Protein AF-A0A969LL21-F1 (afdb_monomer)

Radius of gyration: 19.29 Å; Cα contacts (8 Å, |Δi|>4): 316; chains: 1; bounding box: 60×36×49 Å

Sequence (151 aa):
FIKYAPFLQSTGKHSFPVTIALVSGITMDGLPWADPDRKNFFTSRLAYYFQGIVGRKISEAFTLQLAPTVVHKNLVQKAVDSNDVYSIGIGGRLRISKRIAFTWDYYYVLNPFTDNAYQNPLAVGFDIETGGHVSNCIFKCHGNERKGIYY

Secondary structure (DSSP, 8-state):
-EEEEEE--B-STT-BSSEEEEEEEEEE--SPPS-SSS---GGGGEEEEEEEEEEEE-SSSEEEEEEEEEEEES--SSTTS-SEEEEEEEEEEEEEETTEEEEEEEEEESS--TT--S--EEEEEEEEEETTEEEEEEEEEE---------

pLDDT: mean 85.12, std 14.21, range [31.91, 97.19]

Foldseek 3Di:
DDKDWPDDADDDPDGDFKTKMKDKDKDFDPDPDPDPVDDDDRLQRIKMKIWIKIKGDPDPFKIKIKIWMKMAGSDDPDPPADRIKTKIKIKMWGHPDPFKIKIKIWIDIPGAGPVNPDATKIKIWMWGDDDHDTDIDIDIDGDDPPPDDDD

Nearest PDB structures (foldseek):
  7fdy-assembly1_B  TM=5.695E-01  e=4.069E-01  Escherichia coli
  7fdy-assembly1_A  TM=5.630E-01  e=6.408E-01  Escherichia coli
  3fyx-assembly1_A  TM=5.862E-01  e=1.235E+00  Escherichia coli K-12
  4lsh-assembly1_A  TM=5.955E-01  e=2.380E+00  Escherichia coli K-12
  1a0t-assembly1_P  TM=4.139E-01  e=7.089E-01  Salmonella enterica subsp. enterica serovar Typhimurium

Structure (mmCIF, N/CA/C/O backbone):
data_AF-A0A969LL21-F1
#
_entry.id   AF-A0A969LL21-F1
#
loop_
_atom_site.group_PDB
_atom_site.id
_atom_site.type_symbol
_atom_site.label_atom_id
_atom_site.label_alt_id
_atom_site.label_comp_id
_atom_site.label_asym_id
_atom_site.label_entity_id
_atom_site.label_seq_id
_atom_site.pdbx_PDB_ins_code
_atom_site.Cartn_x
_atom_site.Cartn_y
_atom_site.Cartn_z
_atom_site.occupancy
_atom_site.B_iso_or_equiv
_atom_site.auth_seq_id
_atom_site.auth_comp_id
_atom_site.auth_asym_id
_atom_site.auth_atom_id
_atom_site.pdbx_PDB_model_num
ATOM 1 N N . PHE A 1 1 ? -7.959 3.085 -12.569 1.00 89.38 1 PHE A N 1
ATOM 2 C CA . PHE A 1 1 ? -7.669 1.845 -11.823 1.00 89.38 1 PHE A CA 1
ATOM 3 C C . PHE A 1 1 ? -8.967 1.086 -11.612 1.00 89.38 1 PHE A C 1
ATOM 5 O O . PHE A 1 1 ? -10.026 1.702 -11.675 1.00 89.38 1 PHE A O 1
ATOM 12 N N . ILE A 1 2 ? -8.891 -0.219 -11.383 1.00 94.06 2 ILE A N 1
ATOM 13 C CA . ILE A 1 2 ? -10.026 -1.084 -11.061 1.00 94.06 2 ILE A CA 1
ATOM 14 C C . ILE A 1 2 ? -9.831 -1.579 -9.629 1.00 94.06 2 ILE A C 1
ATOM 16 O O . ILE A 1 2 ? -8.716 -1.918 -9.236 1.00 94.06 2 ILE A O 1
ATOM 20 N N . LYS A 1 3 ? -10.910 -1.599 -8.844 1.00 95.06 3 LYS A N 1
ATOM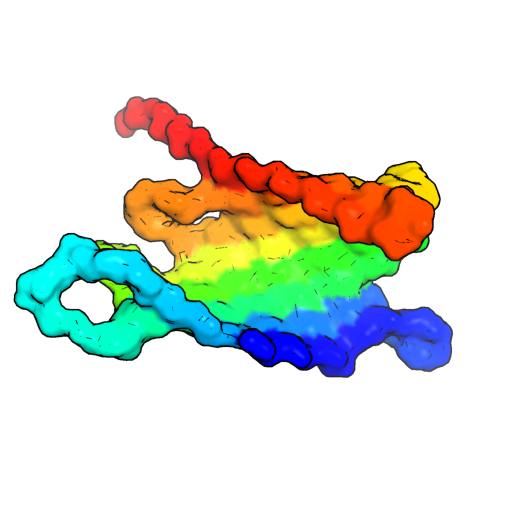 21 C CA . LYS A 1 3 ? -10.938 -2.166 -7.495 1.00 95.06 3 LYS A CA 1
ATOM 22 C C . LYS A 1 3 ? -12.111 -3.127 -7.388 1.00 95.06 3 LYS A C 1
ATOM 24 O O . LYS A 1 3 ? -13.238 -2.756 -7.699 1.00 95.06 3 LYS A O 1
ATOM 29 N N . TYR A 1 4 ? -11.844 -4.330 -6.907 1.00 95.56 4 TYR A N 1
ATOM 30 C CA . TYR A 1 4 ? -12.843 -5.368 -6.705 1.00 95.56 4 TYR A CA 1
ATOM 31 C C . TYR A 1 4 ? -12.685 -5.970 -5.308 1.00 95.56 4 TYR A C 1
ATOM 33 O O . TYR A 1 4 ? -11.584 -6.347 -4.928 1.00 95.56 4 TYR A O 1
ATOM 41 N N . ALA A 1 5 ? -13.760 -6.031 -4.523 1.00 94.44 5 ALA A N 1
ATOM 42 C CA . ALA A 1 5 ? -13.740 -6.522 -3.143 1.00 94.44 5 ALA A CA 1
ATOM 43 C C . ALA A 1 5 ? -14.698 -7.714 -2.987 1.00 94.44 5 ALA A C 1
ATOM 45 O O . ALA A 1 5 ? -15.843 -7.513 -2.583 1.00 94.44 5 ALA A O 1
ATOM 46 N N . PRO A 1 6 ? -14.269 -8.940 -3.348 1.00 92.06 6 PRO A N 1
ATOM 47 C CA . PRO A 1 6 ? -15.138 -10.117 -3.321 1.00 92.06 6 PRO A CA 1
ATOM 48 C C . PRO A 1 6 ? -15.550 -10.526 -1.906 1.00 92.06 6 PRO A C 1
ATOM 50 O O . PRO A 1 6 ? -16.631 -11.078 -1.721 1.00 92.06 6 PRO A O 1
ATOM 53 N N . PHE A 1 7 ? -14.704 -10.252 -0.910 1.00 93.94 7 PHE A N 1
ATOM 54 C CA . PHE A 1 7 ? -14.970 -10.618 0.473 1.00 93.94 7 PHE A CA 1
ATOM 55 C C . PHE A 1 7 ? -14.924 -9.387 1.364 1.00 93.94 7 PHE A C 1
ATOM 57 O O . PHE A 1 7 ? -13.937 -8.652 1.378 1.00 93.94 7 PHE A O 1
ATOM 64 N N . LEU A 1 8 ? -15.989 -9.181 2.131 1.00 92.88 8 LEU A N 1
ATOM 65 C CA . LEU A 1 8 ? -16.114 -8.079 3.075 1.00 92.88 8 LEU A CA 1
ATOM 66 C C . LEU A 1 8 ? -16.174 -8.637 4.490 1.00 92.88 8 LEU A C 1
ATOM 68 O O . LEU A 1 8 ? -16.863 -9.626 4.738 1.00 92.88 8 LEU A O 1
ATOM 72 N N . GLN A 1 9 ? -15.482 -7.980 5.418 1.00 91.44 9 GLN A N 1
ATOM 73 C CA . GLN A 1 9 ? -15.592 -8.307 6.831 1.00 91.44 9 GLN A CA 1
ATOM 74 C C . GLN A 1 9 ? -17.038 -8.107 7.305 1.00 91.44 9 GLN A C 1
ATOM 76 O O . GLN A 1 9 ? -17.625 -7.041 7.108 1.00 91.44 9 GLN A O 1
ATOM 81 N N . SER A 1 10 ? -17.582 -9.107 7.992 1.00 90.69 10 SER A N 1
ATOM 82 C CA . SER A 1 10 ? -18.945 -9.098 8.527 1.00 90.69 10 SER A CA 1
ATOM 83 C C . SER A 1 10 ? -19.007 -9.773 9.897 1.00 90.69 10 SER A C 1
ATOM 85 O O . SER A 1 10 ? -18.199 -10.642 10.231 1.00 90.69 10 SER A O 1
ATOM 87 N N . THR A 1 11 ? -19.987 -9.382 10.708 1.00 85.75 11 THR A N 1
ATOM 88 C CA . THR A 1 11 ? -20.315 -10.018 11.991 1.00 85.75 11 THR A CA 1
ATOM 89 C C . THR A 1 11 ? -21.723 -10.621 11.924 1.00 85.75 11 THR A C 1
ATOM 91 O O . THR A 1 11 ? -22.567 -10.151 11.165 1.00 85.75 11 THR A O 1
ATOM 94 N N . GLY A 1 12 ? -21.987 -11.687 12.689 1.00 85.19 12 GLY A N 1
ATOM 95 C CA . GLY A 1 12 ? -23.287 -12.376 12.716 1.00 85.19 12 GLY A CA 1
ATOM 96 C C . GLY A 1 12 ? -23.283 -13.757 12.047 1.00 85.19 12 GLY A C 1
ATOM 97 O O . GLY A 1 12 ? -22.250 -14.416 11.977 1.00 85.19 12 GLY A O 1
ATOM 98 N N . LYS A 1 13 ? -24.457 -14.209 11.578 1.00 75.31 13 LYS A N 1
ATOM 99 C CA . LYS A 1 13 ? -24.718 -15.591 11.111 1.00 75.31 13 LYS A CA 1
ATOM 100 C C . LYS A 1 13 ? -23.917 -16.007 9.860 1.00 75.31 13 LYS A C 1
ATOM 102 O O . LYS A 1 13 ? -23.731 -17.194 9.628 1.00 75.31 13 LYS A O 1
ATOM 107 N N . HIS A 1 14 ? -23.403 -15.036 9.104 1.00 81.31 14 HIS A N 1
ATOM 108 C CA . HIS A 1 14 ? -22.483 -15.223 7.975 1.00 81.31 14 HIS A CA 1
ATOM 109 C C . HIS A 1 14 ? -21.273 -14.298 8.143 1.00 81.31 14 HIS A C 1
ATOM 111 O O . HIS A 1 14 ? -21.062 -13.380 7.348 1.00 81.31 14 HIS A O 1
ATOM 117 N N . SER A 1 15 ? -20.544 -14.475 9.247 1.00 87.69 15 SER A N 1
ATOM 118 C CA . SER A 1 15 ? -19.368 -13.670 9.560 1.00 87.69 15 SER A CA 1
ATOM 119 C C . SER A 1 15 ? -18.173 -14.067 8.699 1.00 87.69 15 SER A C 1
ATOM 121 O O . SER A 1 15 ? -17.886 -15.245 8.488 1.00 87.69 15 SER A O 1
ATOM 123 N N . PHE A 1 16 ? -17.454 -13.061 8.221 1.00 90.06 16 PHE A N 1
ATOM 124 C CA . PHE A 1 16 ? -16.177 -13.230 7.552 1.00 90.06 16 PHE A CA 1
ATOM 125 C C . PHE A 1 16 ? -15.145 -12.333 8.253 1.00 90.06 16 PHE A C 1
ATOM 127 O O . PHE A 1 16 ? -15.424 -11.156 8.503 1.00 90.06 16 PHE A O 1
ATOM 134 N N . PRO A 1 17 ? -13.979 -12.867 8.658 1.00 90.81 17 PRO A N 1
ATOM 135 C CA . PRO A 1 17 ? -13.115 -12.206 9.638 1.00 90.81 17 PRO A CA 1
ATOM 136 C C . PRO A 1 17 ? -12.290 -11.042 9.074 1.00 90.81 17 PRO A C 1
ATOM 138 O O . PRO A 1 17 ? -11.762 -10.250 9.856 1.00 90.81 17 PRO A O 1
ATOM 141 N N . VAL A 1 18 ? -12.150 -10.947 7.751 1.00 94.75 18 VAL A N 1
ATOM 142 C CA . VAL A 1 18 ? -11.288 -9.977 7.059 1.00 94.75 18 VAL A CA 1
ATOM 143 C C . VAL A 1 18 ? -11.971 -9.460 5.797 1.00 94.75 18 VAL A C 1
ATOM 145 O O . VAL A 1 18 ? -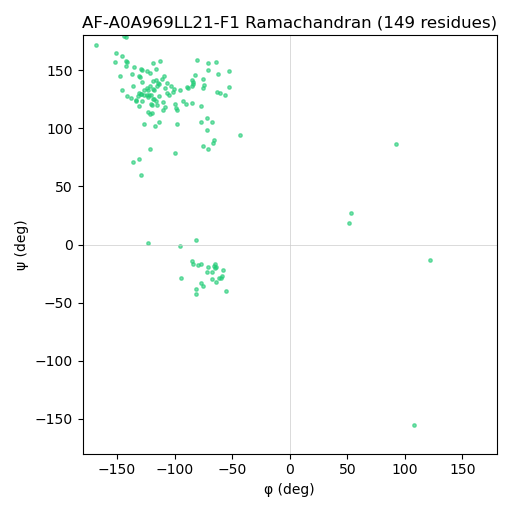12.826 -10.121 5.240 1.00 94.75 18 VAL A O 1
ATOM 148 N N . THR A 1 19 ? -11.591 -8.296 5.304 1.00 95.94 19 THR A N 1
ATOM 149 C CA . THR A 1 19 ? -11.953 -7.827 3.965 1.00 95.94 19 THR A CA 1
ATOM 150 C C . THR A 1 19 ? -10.818 -8.167 3.014 1.00 95.94 19 THR A C 1
ATOM 152 O O . THR A 1 19 ? -9.664 -7.877 3.322 1.00 95.94 19 THR A O 1
ATOM 155 N N . ILE A 1 20 ? -11.137 -8.732 1.853 1.00 95.94 20 ILE A N 1
ATOM 156 C CA . ILE A 1 20 ? -10.178 -8.981 0.777 1.00 95.94 20 ILE A CA 1
ATOM 157 C C . ILE A 1 20 ? -10.599 -8.147 -0.427 1.00 95.94 20 ILE A C 1
ATOM 159 O O . ILE A 1 20 ? -11.721 -8.273 -0.922 1.00 95.94 20 ILE A O 1
ATOM 163 N N . ALA A 1 21 ? -9.688 -7.307 -0.902 1.00 96.88 21 ALA A N 1
ATOM 164 C CA . ALA A 1 21 ? -9.855 -6.526 -2.113 1.00 96.88 21 ALA A CA 1
ATOM 165 C C . ALA A 1 21 ? -8.657 -6.698 -3.045 1.00 96.88 21 ALA A C 1
ATOM 167 O O . ALA A 1 21 ? -7.534 -6.925 -2.612 1.00 96.88 21 ALA A O 1
ATOM 168 N N . LEU A 1 22 ? -8.909 -6.571 -4.336 1.00 96.88 22 LEU A N 1
ATOM 169 C CA . LEU A 1 22 ? -7.923 -6.571 -5.398 1.00 96.88 22 LEU A CA 1
ATOM 170 C C . LEU A 1 22 ? -7.989 -5.216 -6.087 1.00 96.88 22 LEU A C 1
ATOM 172 O O . LEU A 1 22 ? -9.073 -4.722 -6.409 1.00 96.88 22 LEU A O 1
ATOM 176 N N . VAL A 1 23 ? -6.832 -4.614 -6.302 1.00 97.06 23 VAL A N 1
ATOM 177 C CA . VAL A 1 23 ? -6.679 -3.366 -7.038 1.00 97.06 23 VAL A CA 1
ATOM 178 C C . VAL A 1 23 ? -5.721 -3.622 -8.184 1.00 97.06 23 VAL A C 1
ATOM 180 O O . VAL A 1 23 ? -4.654 -4.195 -7.987 1.00 97.06 23 VAL A O 1
ATOM 183 N N . SER A 1 24 ? -6.088 -3.180 -9.378 1.00 96.62 24 SER A N 1
ATOM 184 C CA . SER A 1 24 ? -5.196 -3.188 -10.528 1.00 96.62 24 SER A CA 1
ATOM 185 C C . SER A 1 24 ? -5.270 -1.872 -11.283 1.00 96.62 24 SER A C 1
ATOM 187 O O . SER A 1 24 ? -6.278 -1.155 -11.256 1.00 96.62 24 SER A O 1
ATOM 189 N N . GLY A 1 25 ? -4.192 -1.508 -11.958 1.00 95.94 25 GLY A N 1
ATOM 190 C CA . GLY A 1 25 ? -4.176 -0.279 -12.728 1.00 95.94 25 GLY A CA 1
ATOM 191 C C . GLY A 1 25 ? -2.987 -0.162 -13.653 1.00 95.94 25 GLY A C 1
ATOM 192 O O . GLY A 1 25 ? -2.057 -0.962 -13.619 1.00 95.94 25 GLY A O 1
ATOM 193 N N . ILE A 1 26 ? -3.067 0.869 -14.484 1.00 95.38 26 ILE A N 1
ATOM 194 C CA . ILE A 1 26 ? -2.042 1.262 -15.439 1.00 95.38 26 ILE A CA 1
ATOM 195 C C . ILE A 1 26 ? -1.613 2.671 -15.050 1.00 95.38 26 ILE A C 1
ATOM 197 O O . ILE A 1 26 ? -2.463 3.525 -14.779 1.00 95.38 26 ILE A O 1
ATOM 201 N N . THR A 1 27 ? -0.312 2.906 -15.007 1.00 92.19 27 THR A N 1
ATOM 202 C CA . THR A 1 27 ? 0.294 4.224 -14.848 1.00 92.19 27 THR A CA 1
ATOM 203 C C . THR A 1 27 ? 1.146 4.534 -16.069 1.00 92.19 27 THR A C 1
ATOM 205 O O . THR A 1 27 ? 1.570 3.639 -16.801 1.00 92.19 27 THR A O 1
ATOM 208 N N . MET A 1 28 ? 1.358 5.821 -16.318 1.00 91.19 28 MET A N 1
ATOM 209 C CA . MET A 1 28 ? 2.159 6.300 -17.435 1.00 91.19 28 MET A CA 1
ATOM 210 C C . MET A 1 28 ? 3.187 7.294 -16.915 1.00 91.19 28 MET A C 1
ATOM 212 O O . MET A 1 28 ? 2.830 8.240 -16.213 1.00 91.19 28 MET A O 1
ATOM 216 N N . ASP A 1 29 ? 4.448 7.084 -17.278 1.00 87.19 29 ASP A N 1
ATOM 217 C CA . ASP A 1 29 ? 5.508 8.048 -17.023 1.00 87.19 29 ASP A CA 1
ATOM 218 C C . ASP A 1 29 ? 5.420 9.206 -18.029 1.00 87.19 29 ASP A C 1
ATOM 220 O O . ASP A 1 29 ? 5.507 9.002 -19.244 1.00 87.19 29 ASP A O 1
ATOM 224 N N . GLY A 1 30 ? 5.221 10.422 -17.519 1.00 85.88 30 GLY A N 1
ATOM 225 C CA . GLY A 1 30 ? 5.152 11.660 -18.297 1.00 85.88 30 GLY A CA 1
ATOM 226 C C . GLY A 1 30 ? 6.473 12.428 -18.374 1.00 85.88 30 GLY A C 1
ATOM 227 O O . GLY A 1 30 ? 6.517 13.474 -19.018 1.00 85.88 30 GLY A O 1
ATOM 228 N N . LEU A 1 31 ? 7.541 11.948 -17.730 1.00 85.94 31 LEU A N 1
ATOM 229 C CA . LEU A 1 31 ? 8.833 12.633 -17.710 1.00 85.94 31 LEU A CA 1
ATOM 230 C C . LEU A 1 31 ? 9.537 12.572 -19.079 1.00 85.94 31 LEU A C 1
ATOM 232 O O . LEU A 1 31 ? 9.275 11.667 -19.884 1.00 85.94 31 LEU A O 1
ATOM 236 N N . PRO A 1 32 ? 10.447 13.513 -19.383 1.00 84.38 32 PRO A N 1
ATOM 237 C CA . PRO A 1 32 ? 11.311 13.407 -20.554 1.00 84.38 32 PRO A CA 1
ATOM 238 C C . PRO A 1 32 ? 12.055 12.067 -20.587 1.00 84.38 32 PRO A C 1
ATOM 240 O O . PRO A 1 32 ? 12.352 11.475 -19.550 1.00 84.38 32 PRO A O 1
ATOM 243 N N . TRP A 1 33 ? 12.345 11.569 -21.789 1.00 82.00 33 TRP A N 1
ATOM 244 C CA . TRP A 1 33 ? 13.106 10.332 -21.936 1.00 82.00 33 TRP A CA 1
ATOM 245 C C . TRP A 1 33 ? 14.515 10.503 -21.369 1.00 82.00 33 TRP A C 1
ATOM 247 O O . TRP A 1 33 ? 15.196 11.464 -21.708 1.00 82.00 33 TRP A O 1
ATOM 257 N N . ALA A 1 34 ? 14.947 9.554 -20.535 1.00 78.94 34 ALA A N 1
ATOM 258 C CA . ALA A 1 34 ? 16.295 9.561 -19.967 1.00 78.94 34 ALA A CA 1
ATOM 259 C C . ALA A 1 34 ? 17.386 9.400 -21.042 1.00 78.94 34 ALA A C 1
ATOM 261 O O . ALA A 1 34 ? 18.464 9.962 -20.907 1.00 78.94 34 ALA A O 1
ATOM 262 N N . ASP A 1 35 ? 17.078 8.662 -22.111 1.00 81.19 35 ASP A N 1
ATOM 263 C CA . ASP A 1 35 ? 17.923 8.488 -23.290 1.00 81.19 35 ASP A CA 1
ATOM 264 C C . ASP A 1 35 ? 17.092 8.844 -24.542 1.00 81.19 35 ASP A C 1
ATOM 266 O O . ASP A 1 35 ? 16.186 8.082 -24.920 1.00 81.19 35 ASP A O 1
ATOM 270 N N . PRO A 1 36 ? 17.313 10.032 -25.135 1.00 77.75 36 PRO A N 1
ATOM 271 C CA . PRO A 1 36 ? 16.612 10.481 -26.337 1.00 77.75 36 PRO A CA 1
ATOM 272 C C . PRO A 1 36 ? 17.026 9.741 -27.614 1.00 77.75 36 PRO A C 1
ATOM 274 O O . PRO A 1 36 ? 16.225 9.694 -28.549 1.00 77.75 36 PRO A O 1
ATOM 277 N N . ASP A 1 37 ? 18.230 9.164 -27.655 1.00 82.50 37 ASP A N 1
ATOM 278 C CA . ASP A 1 37 ? 18.841 8.623 -28.877 1.00 82.50 37 ASP A CA 1
ATOM 279 C C . ASP A 1 37 ? 18.371 7.196 -29.189 1.00 82.50 37 ASP A C 1
ATOM 281 O O . ASP A 1 37 ? 18.476 6.711 -30.320 1.00 82.50 37 ASP A O 1
ATOM 285 N N . ARG A 1 38 ? 17.784 6.508 -28.205 1.00 79.75 38 ARG A N 1
ATOM 286 C CA . ARG A 1 38 ? 17.174 5.191 -28.414 1.00 79.75 38 ARG A CA 1
ATOM 287 C C . ARG A 1 38 ? 15.769 5.284 -29.024 1.00 79.75 38 ARG A C 1
ATOM 289 O O . ARG A 1 38 ? 15.013 6.239 -28.833 1.00 79.75 38 ARG A O 1
ATOM 296 N N . LYS A 1 39 ? 15.327 4.185 -29.643 1.00 82.00 39 LYS A N 1
ATOM 297 C CA . LYS A 1 39 ? 13.938 4.037 -30.102 1.00 82.00 39 LYS A CA 1
ATOM 298 C C . LYS A 1 39 ? 12.975 3.948 -28.914 1.00 82.00 39 LYS A C 1
ATOM 300 O O . LYS A 1 39 ? 12.872 2.925 -28.241 1.00 82.00 39 LYS A O 1
ATOM 305 N N . ASN A 1 40 ? 12.246 5.031 -28.681 1.00 83.38 40 ASN A N 1
ATOM 306 C CA . ASN A 1 40 ? 11.342 5.191 -27.553 1.00 83.38 40 ASN A CA 1
ATOM 307 C C . ASN A 1 40 ? 9.887 4.880 -27.941 1.00 83.38 40 ASN A C 1
ATOM 309 O O . ASN A 1 40 ? 9.215 5.685 -28.584 1.00 83.38 40 ASN A O 1
ATOM 313 N N . PHE A 1 41 ? 9.384 3.710 -27.542 1.00 86.19 41 PHE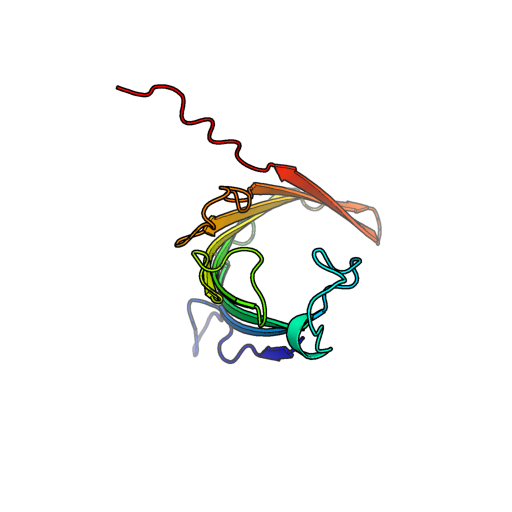 A N 1
ATOM 314 C CA . PHE A 1 41 ? 7.989 3.332 -27.775 1.00 86.19 41 PHE A CA 1
ATOM 315 C C . PHE A 1 41 ? 7.066 3.926 -26.710 1.00 86.19 41 PHE A C 1
ATOM 317 O O . PHE A 1 41 ? 7.419 3.981 -25.535 1.00 86.19 41 PHE A O 1
ATOM 324 N N . PHE A 1 42 ? 5.839 4.294 -27.089 1.00 85.12 42 PHE A N 1
ATOM 325 C CA . PHE A 1 42 ? 4.819 4.740 -26.132 1.00 85.12 42 PHE A CA 1
ATOM 326 C C . PHE A 1 42 ? 4.579 3.705 -25.021 1.00 85.12 42 PHE A C 1
ATOM 328 O O . PHE A 1 42 ? 4.493 4.051 -23.845 1.00 85.12 42 PHE A O 1
ATOM 335 N N . THR A 1 43 ? 4.559 2.420 -25.383 1.00 88.44 43 THR A N 1
ATOM 336 C CA . THR A 1 43 ? 4.390 1.310 -24.439 1.00 88.44 43 THR A CA 1
ATOM 337 C C . THR A 1 43 ? 5.487 1.265 -23.383 1.00 88.44 43 THR A C 1
ATOM 339 O O . THR A 1 43 ? 5.204 0.865 -22.260 1.00 88.44 43 THR A O 1
ATOM 342 N N . SER A 1 44 ? 6.704 1.735 -23.674 1.00 87.56 44 SER A N 1
ATOM 343 C CA . SER A 1 44 ? 7.796 1.803 -22.696 1.00 87.56 44 SER A CA 1
ATOM 344 C C . SER A 1 44 ? 7.518 2.771 -21.540 1.00 87.56 44 SER A C 1
ATOM 346 O O . SER A 1 44 ? 8.185 2.672 -20.517 1.00 87.56 44 SER A O 1
ATOM 348 N N . ARG A 1 45 ? 6.544 3.687 -21.670 1.00 88.44 45 ARG A N 1
ATOM 349 C CA . ARG A 1 45 ? 6.116 4.592 -20.583 1.00 88.44 45 ARG A CA 1
ATOM 350 C C . ARG A 1 45 ? 5.086 3.969 -19.653 1.00 88.44 45 ARG A C 1
ATOM 352 O O . ARG A 1 45 ? 4.803 4.543 -18.605 1.00 88.44 45 ARG A O 1
ATOM 359 N N . LEU A 1 46 ? 4.480 2.855 -20.054 1.00 92.62 46 LEU A N 1
ATOM 360 C CA . LEU A 1 46 ? 3.416 2.228 -19.289 1.00 92.62 46 LEU A CA 1
ATOM 361 C C . LEU A 1 46 ? 4.001 1.330 -18.200 1.00 92.62 46 LEU A C 1
ATOM 363 O O . LEU A 1 46 ? 4.945 0.567 -18.426 1.00 92.62 46 LEU A O 1
ATOM 367 N N . ALA A 1 47 ? 3.393 1.403 -17.026 1.00 93.25 47 ALA A N 1
ATOM 368 C CA . ALA A 1 47 ? 3.588 0.453 -15.950 1.00 93.25 47 ALA A CA 1
ATOM 369 C C . ALA A 1 47 ? 2.228 -0.053 -15.468 1.00 93.25 47 ALA A C 1
ATOM 371 O O . ALA A 1 47 ? 1.215 0.641 -15.548 1.00 93.25 47 ALA A O 1
ATOM 372 N N . TYR A 1 48 ? 2.207 -1.279 -14.974 1.00 95.06 48 TYR A N 1
ATOM 373 C CA . TYR A 1 48 ? 1.024 -1.951 -14.464 1.00 95.06 48 TYR A CA 1
ATOM 374 C C . TYR A 1 48 ? 1.254 -2.259 -13.001 1.00 95.06 48 TYR A C 1
ATOM 376 O O . TYR A 1 48 ? 2.353 -2.646 -12.616 1.00 95.06 48 TYR A O 1
ATOM 384 N N . TYR A 1 49 ? 0.230 -2.112 -12.178 1.00 95.19 49 TYR A N 1
ATOM 385 C CA . TYR A 1 49 ? 0.319 -2.515 -10.785 1.00 95.19 49 TYR A CA 1
ATOM 386 C C . TYR A 1 49 ? -0.863 -3.386 -10.406 1.00 95.19 49 TYR A C 1
ATOM 388 O O . TYR A 1 49 ? -1.988 -3.165 -10.861 1.00 95.19 49 TYR A O 1
ATOM 396 N N . PHE A 1 50 ? -0.587 -4.359 -9.549 1.00 96.75 50 PHE A N 1
ATOM 397 C CA . PHE A 1 50 ? -1.569 -5.232 -8.933 1.00 96.75 50 PHE A CA 1
ATOM 398 C C . PHE A 1 50 ? -1.311 -5.260 -7.436 1.00 96.75 50 PHE A C 1
ATOM 400 O O . PHE A 1 50 ? -0.184 -5.468 -6.993 1.00 96.75 50 PHE A O 1
ATOM 407 N N . GLN A 1 51 ? -2.357 -5.045 -6.654 1.00 96.44 51 GLN A N 1
ATOM 408 C CA . GLN A 1 51 ? -2.298 -5.017 -5.205 1.00 96.44 51 GLN A CA 1
ATOM 409 C C . GLN A 1 51 ? -3.437 -5.857 -4.641 1.00 96.44 51 GLN A C 1
ATOM 411 O O . GLN A 1 51 ? -4.610 -5.610 -4.927 1.00 96.44 51 GLN A O 1
ATOM 416 N N . GLY A 1 52 ? -3.090 -6.846 -3.828 1.00 97.00 52 GLY A N 1
ATOM 417 C CA . GLY A 1 52 ? -4.046 -7.503 -2.947 1.00 97.00 52 GLY A CA 1
ATOM 418 C C . GLY A 1 52 ? -4.099 -6.736 -1.637 1.00 97.00 52 GLY A C 1
ATOM 419 O O . GLY A 1 52 ? -3.057 -6.381 -1.113 1.00 97.00 52 GLY A O 1
ATOM 420 N N . ILE A 1 53 ? -5.286 -6.467 -1.111 1.00 96.62 53 ILE A N 1
ATOM 421 C CA . ILE A 1 53 ? -5.495 -5.794 0.170 1.00 96.62 53 ILE A CA 1
ATOM 422 C C . ILE A 1 53 ? -6.261 -6.753 1.065 1.00 96.62 53 ILE A C 1
ATOM 424 O O . ILE A 1 53 ? -7.385 -7.139 0.749 1.00 96.62 53 ILE A O 1
ATOM 428 N N . VAL A 1 54 ? -5.667 -7.098 2.199 1.00 96.88 54 VAL A N 1
ATOM 429 C CA . VAL A 1 54 ? -6.310 -7.857 3.267 1.00 96.88 54 VAL A CA 1
ATOM 430 C C . VAL A 1 54 ? -6.426 -6.939 4.472 1.00 96.88 54 VAL A C 1
ATOM 432 O O . VAL A 1 54 ? -5.436 -6.632 5.131 1.00 96.88 54 VAL A O 1
ATOM 435 N N . GLY A 1 55 ? -7.636 -6.455 4.733 1.00 96.31 55 GLY A N 1
ATOM 436 C CA . GLY A 1 55 ? -7.929 -5.518 5.812 1.00 96.31 55 GLY A CA 1
ATOM 437 C C . GLY A 1 55 ? -8.729 -6.168 6.929 1.00 96.31 55 GLY A C 1
ATOM 438 O O . GLY A 1 55 ? -9.606 -6.988 6.675 1.00 96.31 55 GLY A O 1
ATOM 439 N N . ARG A 1 56 ? -8.483 -5.772 8.175 1.00 95.00 56 ARG A N 1
ATOM 440 C CA . ARG A 1 56 ? -9.318 -6.154 9.314 1.00 95.00 56 ARG A CA 1
ATOM 441 C C . ARG A 1 56 ? -9.537 -4.974 10.244 1.00 95.00 56 ARG A C 1
ATOM 443 O O . ARG A 1 56 ? -8.592 -4.384 10.767 1.00 95.00 56 ARG A O 1
ATOM 450 N N . LYS A 1 57 ? -10.803 -4.687 10.524 1.00 94.69 57 LYS A N 1
ATOM 451 C CA . LYS A 1 57 ? -11.216 -3.849 11.645 1.00 94.69 57 LYS A CA 1
ATOM 452 C C . LYS A 1 57 ? -11.120 -4.686 12.919 1.00 94.69 57 LYS A C 1
ATOM 454 O O . LYS A 1 57 ? -11.929 -5.592 13.126 1.00 94.69 57 LYS A O 1
ATOM 459 N N . ILE A 1 58 ? -10.096 -4.414 13.724 1.00 93.69 58 ILE A N 1
ATOM 460 C CA . ILE A 1 58 ? -9.795 -5.141 14.966 1.00 93.69 58 ILE A CA 1
ATOM 461 C C . ILE A 1 58 ? -10.667 -4.611 16.107 1.00 93.69 58 ILE A C 1
ATOM 463 O O . ILE A 1 58 ? -11.165 -5.388 16.916 1.00 93.69 58 ILE A O 1
ATOM 467 N N . SER A 1 59 ? -10.899 -3.299 16.144 1.00 93.19 59 SER A N 1
ATOM 468 C CA . SER A 1 59 ? -11.814 -2.654 17.086 1.00 93.19 59 SER A CA 1
ATOM 469 C C . SER A 1 59 ? -12.530 -1.479 16.421 1.00 93.19 59 SER A C 1
ATOM 471 O O . SER A 1 59 ? -12.294 -1.159 15.256 1.00 93.19 59 SER A O 1
ATOM 473 N N . GLU A 1 60 ? -13.415 -0.792 17.143 1.00 90.88 60 GLU A N 1
ATOM 474 C CA . GLU A 1 60 ? -14.005 0.447 16.625 1.00 90.88 60 GLU A CA 1
ATOM 475 C C . GLU A 1 60 ? -12.980 1.548 16.355 1.00 90.88 60 GLU A C 1
ATOM 477 O O . GLU A 1 60 ? -13.209 2.392 15.488 1.00 90.88 60 GLU A O 1
ATOM 482 N N . ALA A 1 61 ? -11.873 1.546 17.099 1.00 94.00 61 ALA A N 1
ATOM 483 C CA . ALA A 1 61 ? -10.824 2.543 16.971 1.00 94.00 61 ALA A CA 1
ATOM 484 C C . ALA A 1 61 ? -9.699 2.100 16.033 1.00 94.00 61 ALA A C 1
ATOM 486 O O . ALA A 1 61 ? -9.077 2.958 15.418 1.00 94.00 61 ALA A O 1
ATOM 487 N N . PHE A 1 62 ? -9.434 0.797 15.908 1.00 95.50 62 PHE A N 1
ATOM 488 C CA . PHE A 1 62 ? -8.248 0.294 15.223 1.00 95.50 62 PHE A CA 1
ATOM 489 C C . PHE A 1 62 ? -8.581 -0.616 14.040 1.00 95.50 62 PHE A C 1
ATOM 491 O O . PHE A 1 62 ? -9.325 -1.594 14.158 1.00 95.50 62 PHE A O 1
ATOM 498 N N . THR A 1 63 ? -7.991 -0.297 12.892 1.00 95.94 63 THR A N 1
ATOM 499 C CA . THR A 1 63 ? -8.041 -1.091 11.661 1.00 95.94 63 THR A CA 1
ATOM 500 C C . THR A 1 63 ? -6.624 -1.308 11.155 1.00 95.94 63 THR A C 1
ATOM 502 O O . THR A 1 63 ? -5.813 -0.386 11.196 1.00 95.94 63 THR A O 1
ATOM 505 N N . LEU A 1 64 ? -6.345 -2.513 10.670 1.00 97.06 64 LEU A N 1
ATOM 506 C CA . LEU A 1 64 ? -5.062 -2.900 10.094 1.00 97.06 64 LEU A CA 1
ATOM 507 C C . LEU A 1 6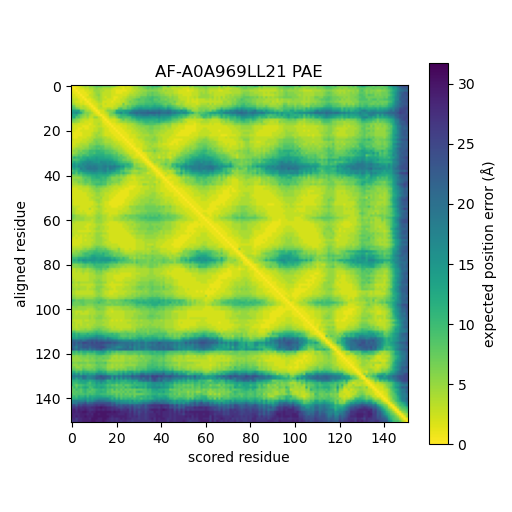4 ? -5.280 -3.426 8.673 1.00 97.06 64 LEU A C 1
ATOM 509 O O . LEU A 1 64 ? -6.321 -4.020 8.385 1.00 97.06 64 LEU A O 1
ATOM 513 N N . GLN A 1 65 ? -4.302 -3.233 7.799 1.00 96.69 65 GLN A N 1
ATOM 514 C CA . GLN A 1 65 ? -4.278 -3.781 6.453 1.00 96.69 65 GLN A CA 1
ATOM 515 C C . GLN A 1 65 ? -2.898 -4.328 6.095 1.00 96.69 65 GLN A C 1
ATOM 517 O O . GLN A 1 65 ? -1.873 -3.786 6.504 1.00 96.69 65 GLN A O 1
ATOM 522 N N . LEU A 1 66 ? -2.896 -5.386 5.294 1.00 97.19 66 LEU A N 1
ATOM 523 C CA . LEU A 1 66 ? -1.737 -5.912 4.590 1.00 97.19 66 LEU A CA 1
ATOM 524 C C . LEU A 1 66 ? -1.988 -5.765 3.087 1.00 97.19 66 LEU A C 1
ATOM 526 O O . LEU A 1 66 ? -3.086 -6.060 2.615 1.00 97.19 66 LEU A O 1
ATOM 530 N N . ALA A 1 67 ? -0.983 -5.317 2.347 1.00 96.56 67 ALA A N 1
ATOM 531 C CA . ALA A 1 67 ? -1.094 -4.946 0.947 1.00 96.56 67 ALA A CA 1
ATOM 532 C C . ALA A 1 67 ? 0.077 -5.487 0.097 1.00 96.56 67 ALA A C 1
ATOM 534 O O . ALA A 1 67 ? 0.947 -4.708 -0.312 1.00 96.56 67 ALA A O 1
ATOM 535 N N . PRO A 1 68 ? 0.162 -6.808 -0.166 1.00 96.06 68 PRO A N 1
ATOM 536 C CA . PRO A 1 68 ? 1.090 -7.332 -1.166 1.00 96.06 68 PRO A CA 1
ATOM 537 C C . PRO A 1 68 ? 0.838 -6.674 -2.525 1.00 96.06 68 PRO A C 1
ATOM 539 O O . PRO A 1 68 ? -0.295 -6.619 -3.009 1.00 96.06 68 PRO A O 1
ATOM 542 N N . THR A 1 69 ? 1.900 -6.162 -3.133 1.00 94.75 69 THR A N 1
ATOM 543 C CA . THR A 1 69 ? 1.847 -5.353 -4.348 1.00 94.75 69 THR A CA 1
ATOM 544 C C . THR A 1 69 ? 2.934 -5.790 -5.315 1.00 94.75 69 THR A C 1
ATOM 546 O O . THR A 1 69 ? 4.082 -5.982 -4.919 1.00 94.75 69 THR A O 1
ATOM 549 N N . VAL A 1 70 ? 2.586 -5.894 -6.592 1.00 95.00 70 VAL A N 1
ATOM 550 C CA . VAL A 1 70 ? 3.530 -6.048 -7.697 1.00 95.00 70 VAL A CA 1
ATOM 551 C C . VAL A 1 70 ? 3.350 -4.894 -8.672 1.00 95.00 70 VAL A C 1
ATOM 553 O O . VAL A 1 70 ? 2.224 -4.502 -8.986 1.00 95.00 70 VAL A O 1
ATOM 556 N N . VAL A 1 71 ? 4.463 -4.336 -9.133 1.00 93.38 71 VAL A N 1
ATOM 557 C CA . VAL A 1 71 ? 4.500 -3.294 -10.155 1.00 93.38 71 VAL A CA 1
ATOM 558 C C . VAL A 1 71 ? 5.371 -3.783 -11.301 1.00 93.38 71 VAL A C 1
ATOM 560 O O . VAL A 1 71 ? 6.574 -3.936 -11.129 1.00 93.38 71 VAL A O 1
ATOM 563 N N . HIS A 1 72 ? 4.766 -3.995 -12.462 1.00 93.94 72 HIS A N 1
ATOM 564 C CA . HIS A 1 72 ? 5.465 -4.301 -13.701 1.00 93.94 72 HIS A CA 1
ATOM 565 C C . HIS A 1 72 ? 5.734 -3.009 -14.467 1.00 93.94 72 HIS A C 1
ATOM 567 O O . HIS A 1 72 ? 4.804 -2.273 -14.804 1.00 93.94 72 HIS A O 1
ATOM 573 N N . LYS A 1 73 ? 6.992 -2.734 -14.787 1.00 90.38 73 LYS A N 1
ATOM 574 C CA . LYS A 1 73 ? 7.390 -1.643 -15.676 1.00 90.38 73 LYS A CA 1
ATOM 575 C C . LYS A 1 73 ? 7.794 -2.217 -17.020 1.00 90.38 73 LYS A C 1
ATOM 577 O O . LYS A 1 73 ? 8.694 -3.047 -17.087 1.00 90.38 73 LYS A O 1
ATOM 582 N N . ASN A 1 74 ? 7.236 -1.686 -18.103 1.00 89.38 74 ASN A N 1
ATOM 583 C CA . ASN A 1 74 ? 7.645 -2.098 -19.450 1.00 89.38 74 ASN A CA 1
ATOM 584 C C . ASN A 1 74 ? 9.095 -1.712 -19.770 1.00 89.38 74 ASN A C 1
ATOM 586 O O . ASN A 1 74 ? 9.692 -2.236 -20.707 1.00 89.38 74 ASN A O 1
ATOM 590 N N . LEU A 1 75 ? 9.656 -0.772 -19.010 1.00 85.69 75 LEU A N 1
ATOM 591 C CA . LEU A 1 75 ? 11.010 -0.300 -19.185 1.00 85.69 75 LEU A CA 1
ATOM 592 C C . LEU A 1 75 ? 11.659 0.055 -17.846 1.00 85.69 75 LEU A C 1
ATOM 594 O O . LEU A 1 75 ? 11.104 0.812 -17.048 1.00 85.69 75 LEU A O 1
ATOM 598 N N . VAL A 1 76 ? 12.881 -0.435 -17.669 1.00 83.31 76 VAL A N 1
ATOM 599 C CA . VAL A 1 76 ? 13.792 -0.085 -16.577 1.00 83.31 76 VAL A CA 1
ATOM 600 C C . VAL A 1 76 ? 15.008 0.668 -17.114 1.00 83.31 76 VAL A C 1
ATOM 602 O O . VAL A 1 76 ? 15.320 0.594 -18.303 1.00 83.31 76 VAL A O 1
ATOM 605 N N . GLN A 1 77 ? 15.670 1.437 -16.247 1.00 78.69 77 GLN A N 1
ATOM 606 C CA . GLN A 1 77 ? 16.819 2.260 -16.639 1.00 78.69 77 GLN A CA 1
ATOM 607 C C . GLN A 1 77 ? 18.089 1.429 -16.845 1.00 78.69 77 GLN A C 1
ATOM 609 O O . GLN A 1 77 ? 18.870 1.730 -17.744 1.00 78.69 77 GLN A O 1
ATOM 614 N N . LYS A 1 78 ? 18.290 0.378 -16.042 1.00 77.69 78 LYS A N 1
ATOM 615 C CA . LYS A 1 78 ? 19.467 -0.491 -16.118 1.00 77.69 78 LYS A CA 1
ATOM 616 C C . LYS A 1 78 ? 19.067 -1.905 -16.501 1.00 77.69 78 LYS A C 1
ATOM 618 O O . LYS A 1 78 ? 18.077 -2.422 -16.003 1.00 77.69 78 LYS A O 1
ATOM 623 N N . ALA A 1 79 ? 19.885 -2.556 -17.325 1.00 76.94 79 ALA A N 1
ATOM 624 C CA . ALA A 1 79 ? 19.662 -3.945 -17.737 1.00 76.94 79 ALA A CA 1
ATOM 625 C C . ALA A 1 79 ? 19.760 -4.955 -16.576 1.00 76.94 79 ALA A C 1
ATOM 627 O O . ALA A 1 79 ? 19.264 -6.069 -16.694 1.00 76.94 79 ALA A O 1
ATOM 628 N N . VAL A 1 80 ? 20.408 -4.571 -15.471 1.00 81.44 80 VAL A N 1
ATOM 629 C CA . VAL A 1 80 ? 20.509 -5.389 -14.252 1.00 81.44 80 VAL A CA 1
ATOM 630 C C . VAL A 1 80 ? 19.251 -5.327 -13.384 1.00 81.44 80 VAL A C 1
ATOM 632 O O . VAL A 1 80 ? 19.066 -6.186 -12.526 1.00 81.44 80 VAL A O 1
ATOM 635 N N . ASP A 1 81 ? 18.391 -4.327 -13.591 1.00 83.75 81 ASP A N 1
ATOM 636 C CA . ASP A 1 81 ? 17.183 -4.144 -12.794 1.00 83.75 81 ASP A CA 1
ATOM 637 C C . ASP A 1 81 ? 16.033 -4.992 -13.353 1.00 83.75 81 ASP A C 1
ATOM 639 O O . ASP A 1 81 ? 15.853 -5.120 -14.563 1.00 83.75 81 ASP A O 1
ATOM 643 N N . SER A 1 82 ? 15.223 -5.564 -12.463 1.00 85.62 82 SER A N 1
ATOM 644 C CA . SER A 1 82 ? 14.048 -6.343 -12.862 1.00 85.62 82 SER A CA 1
ATOM 645 C C . SER A 1 82 ? 12.908 -5.435 -13.323 1.00 85.62 82 SER A C 1
ATOM 647 O O . SER A 1 82 ? 12.649 -4.395 -12.727 1.00 85.62 82 SER A O 1
ATOM 649 N N . ASN A 1 83 ? 12.162 -5.846 -14.346 1.00 89.94 83 ASN A N 1
ATOM 650 C CA . ASN A 1 83 ? 10.941 -5.149 -14.751 1.00 89.94 83 ASN A CA 1
ATOM 651 C C . ASN A 1 83 ? 9.819 -5.248 -13.706 1.00 89.94 83 ASN A C 1
ATOM 653 O O . ASN A 1 83 ? 8.953 -4.374 -13.672 1.00 89.94 83 ASN A O 1
ATOM 657 N N . ASP A 1 84 ? 9.844 -6.270 -12.848 1.00 92.12 84 ASP A N 1
ATOM 658 C CA . ASP A 1 84 ? 8.854 -6.480 -11.794 1.00 92.12 84 ASP A CA 1
ATOM 659 C C . ASP A 1 84 ? 9.399 -6.033 -10.444 1.00 92.12 84 ASP A C 1
ATOM 661 O O . ASP A 1 84 ? 10.481 -6.446 -10.038 1.00 92.12 84 ASP A O 1
ATOM 665 N N . VAL A 1 85 ? 8.626 -5.239 -9.708 1.00 90.81 85 VAL A N 1
ATOM 666 C CA . VAL A 1 85 ? 8.931 -4.843 -8.330 1.00 90.81 85 VAL A CA 1
ATOM 667 C C . VAL A 1 85 ? 7.868 -5.406 -7.408 1.00 90.81 85 VAL A C 1
ATOM 669 O O . VAL A 1 85 ? 6.691 -5.060 -7.521 1.00 90.81 85 VAL A O 1
ATOM 672 N N . TYR A 1 86 ? 8.287 -6.239 -6.465 1.00 92.31 86 TYR A N 1
ATOM 673 C CA . TYR A 1 86 ? 7.440 -6.831 -5.445 1.00 92.31 86 TYR A CA 1
ATOM 674 C C . TYR A 1 86 ? 7.609 -6.076 -4.131 1.00 92.31 86 TYR A C 1
ATOM 676 O O . TYR A 1 86 ? 8.722 -5.802 -3.680 1.00 92.31 86 TYR A O 1
ATOM 684 N N . SER A 1 87 ? 6.496 -5.755 -3.485 1.00 92.81 87 SER A N 1
ATOM 685 C CA . SER A 1 87 ? 6.497 -5.147 -2.159 1.00 92.81 87 SER A CA 1
ATOM 686 C C . SER A 1 87 ? 5.359 -5.669 -1.298 1.00 92.81 87 SER A C 1
ATOM 688 O O . SER A 1 87 ? 4.349 -6.173 -1.789 1.00 92.81 87 SER A O 1
ATOM 690 N N . ILE A 1 88 ? 5.529 -5.548 0.011 1.00 94.56 88 ILE A N 1
ATOM 691 C CA . ILE A 1 88 ? 4.508 -5.870 0.999 1.00 94.56 88 ILE A CA 1
ATOM 692 C C . ILE A 1 88 ? 4.252 -4.610 1.812 1.00 94.56 88 ILE A C 1
ATOM 694 O O . ILE A 1 88 ? 5.121 -4.149 2.552 1.00 94.56 88 ILE A O 1
ATOM 698 N N . GLY A 1 89 ? 3.057 -4.049 1.649 1.00 94.38 89 GLY A N 1
ATOM 699 C CA . GLY A 1 89 ? 2.561 -2.961 2.477 1.00 94.38 89 GLY A CA 1
ATOM 7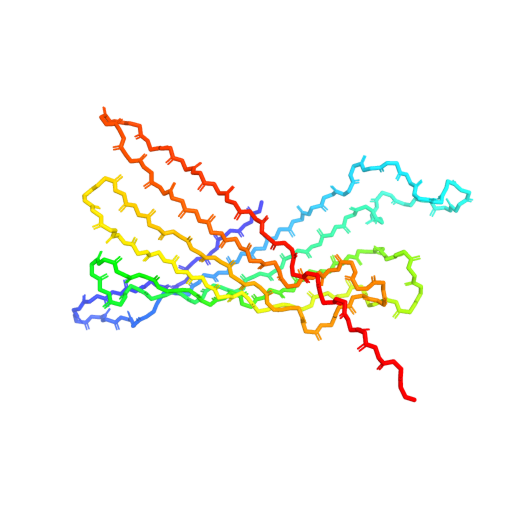00 C C . GLY A 1 89 ? 1.942 -3.483 3.766 1.00 94.38 89 GLY A C 1
ATOM 701 O O . GLY A 1 89 ? 1.209 -4.469 3.749 1.00 94.38 89 GLY A O 1
ATOM 702 N N . ILE A 1 90 ? 2.180 -2.805 4.875 1.00 96.50 90 ILE A N 1
ATOM 703 C CA . ILE A 1 90 ? 1.390 -2.916 6.094 1.00 96.50 90 ILE A CA 1
ATOM 704 C C . ILE A 1 90 ? 0.958 -1.513 6.490 1.00 96.50 90 ILE A C 1
ATOM 706 O O . ILE A 1 90 ? 1.758 -0.583 6.480 1.00 96.50 90 ILE A O 1
ATOM 710 N N . GLY A 1 91 ? -0.313 -1.350 6.816 1.00 96.00 91 GLY A N 1
ATOM 711 C CA . GLY A 1 91 ? -0.841 -0.055 7.203 1.00 96.00 91 GLY A CA 1
ATOM 712 C C . GLY A 1 91 ? -1.917 -0.177 8.251 1.00 96.00 91 GLY A C 1
ATOM 713 O O . GLY A 1 91 ? -2.500 -1.243 8.458 1.00 96.00 91 GLY A O 1
ATOM 714 N N . GLY A 1 92 ? -2.197 0.922 8.926 1.00 96.12 92 GLY A N 1
ATOM 715 C CA . GLY A 1 92 ? -3.201 0.956 9.963 1.00 96.12 92 GLY A CA 1
ATOM 716 C C . GLY A 1 92 ? -3.831 2.322 10.116 1.00 96.12 92 GLY A C 1
ATOM 717 O O . GLY A 1 92 ? -3.263 3.355 9.770 1.00 96.12 92 GLY A O 1
ATOM 718 N N . ARG A 1 93 ? -5.034 2.305 10.680 1.00 95.75 93 ARG A N 1
ATOM 719 C CA . ARG A 1 93 ? -5.779 3.495 11.068 1.00 95.75 93 ARG A CA 1
ATOM 720 C C . ARG A 1 93 ? -6.210 3.359 12.516 1.00 95.75 93 ARG A C 1
ATOM 722 O O . ARG A 1 93 ? -6.890 2.396 12.874 1.00 95.75 93 ARG A O 1
ATOM 729 N N . LEU A 1 94 ? -5.825 4.335 13.326 1.00 96.06 94 LEU A N 1
ATOM 730 C CA . LEU A 1 94 ? -6.143 4.438 14.741 1.00 96.06 94 LEU A CA 1
ATOM 731 C C . LEU A 1 94 ? -6.929 5.723 15.004 1.00 96.06 94 LEU A C 1
ATOM 733 O O . LEU A 1 94 ? -6.404 6.827 14.902 1.00 96.06 94 LEU A O 1
ATOM 737 N N . ARG A 1 95 ? -8.194 5.592 15.389 1.00 94.94 95 ARG A N 1
ATOM 738 C CA . ARG A 1 95 ? -9.024 6.707 15.846 1.00 94.94 95 ARG A CA 1
ATOM 739 C C . ARG A 1 95 ? -8.557 7.146 17.235 1.00 94.94 95 ARG A C 1
ATOM 741 O O . ARG A 1 95 ? -8.789 6.432 18.207 1.00 94.94 95 ARG A O 1
ATOM 748 N N . ILE A 1 96 ? -7.928 8.317 17.316 1.00 92.44 96 ILE A N 1
ATOM 749 C CA . ILE A 1 96 ? -7.455 8.919 18.573 1.00 92.44 96 ILE A CA 1
ATOM 750 C C . ILE A 1 96 ? -8.615 9.622 19.285 1.00 92.44 96 ILE A C 1
ATOM 752 O O . ILE A 1 96 ? -8.780 9.502 20.495 1.00 92.44 96 ILE A O 1
ATOM 756 N N . SER A 1 97 ? -9.449 10.345 18.536 1.00 90.31 97 SER A N 1
ATOM 757 C CA . SER A 1 97 ? -10.623 11.039 19.068 1.00 90.31 97 SER A CA 1
ATOM 758 C C . SER A 1 97 ? -11.789 10.967 18.083 1.00 90.31 97 SER A C 1
ATOM 760 O O . SER A 1 97 ? -11.657 10.437 16.981 1.00 90.31 97 SER A O 1
ATOM 762 N N . LYS A 1 98 ? -12.951 11.528 18.446 1.00 87.00 98 LYS A N 1
ATOM 763 C CA . LYS A 1 98 ? -14.107 11.608 17.534 1.00 87.00 98 LYS A CA 1
ATOM 764 C C . LYS A 1 98 ? -13.805 12.357 16.231 1.00 87.00 98 LYS A C 1
AT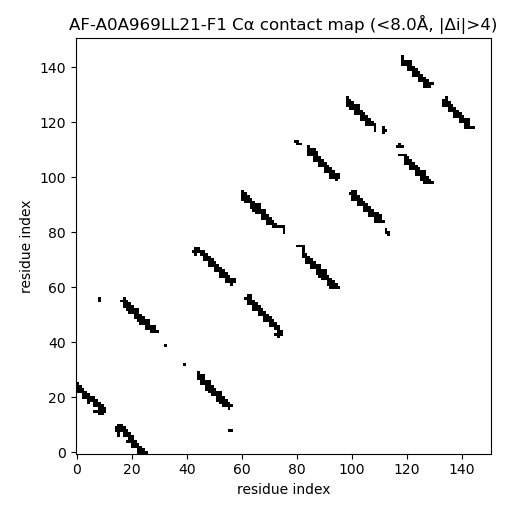OM 766 O O . LYS A 1 98 ? -14.535 12.157 15.275 1.00 87.00 98 LYS A O 1
ATOM 771 N N . ARG A 1 99 ? -12.780 13.216 16.212 1.00 88.56 99 ARG A N 1
ATOM 772 C CA . ARG A 1 99 ? -12.436 14.083 15.073 1.00 88.56 99 ARG A CA 1
ATOM 773 C C . ARG A 1 99 ? -11.013 13.884 14.558 1.00 88.56 99 ARG A C 1
ATOM 775 O O . ARG A 1 99 ? -10.602 14.619 13.674 1.00 88.56 99 ARG A O 1
ATOM 782 N N . ILE A 1 100 ? -10.245 12.964 15.145 1.00 91.25 100 ILE A N 1
ATOM 783 C CA . ILE A 1 100 ? -8.837 12.749 14.801 1.00 91.25 100 ILE A CA 1
ATOM 784 C C . ILE A 1 100 ? -8.589 11.255 14.644 1.00 91.25 100 ILE A C 1
ATOM 786 O O . ILE A 1 100 ? -8.812 10.482 15.584 1.00 91.25 100 ILE A O 1
ATOM 790 N N . ALA A 1 101 ? -8.069 10.856 13.489 1.00 93.50 101 ALA A N 1
ATOM 791 C CA . ALA A 1 101 ? -7.522 9.525 13.278 1.00 93.50 101 ALA A CA 1
ATOM 792 C C . ALA A 1 101 ? -6.078 9.621 12.796 1.00 93.50 101 ALA A C 1
ATOM 794 O O . ALA A 1 101 ? -5.759 10.411 11.921 1.00 93.50 101 ALA A O 1
ATOM 795 N N . PHE A 1 102 ? -5.211 8.808 13.376 1.00 94.44 102 PHE A N 1
ATOM 796 C CA . PHE A 1 102 ? -3.852 8.609 12.911 1.00 94.44 102 PHE A CA 1
ATOM 797 C C . PHE A 1 102 ? -3.823 7.468 11.899 1.00 94.44 102 PHE A C 1
ATOM 799 O O . PHE A 1 102 ? -4.434 6.419 12.120 1.00 94.44 102 PHE A O 1
ATOM 806 N N . THR A 1 103 ? -3.109 7.664 10.803 1.00 95.25 103 THR A N 1
ATOM 807 C CA . THR A 1 103 ? -2.887 6.670 9.757 1.00 95.25 103 THR A CA 1
ATOM 808 C C . THR A 1 103 ? -1.398 6.427 9.594 1.00 95.25 103 THR A C 1
ATOM 810 O O . THR A 1 103 ? -0.575 7.314 9.814 1.00 95.25 103 THR A O 1
ATOM 813 N N . TRP A 1 104 ? -1.034 5.206 9.240 1.00 94.75 104 TRP A N 1
ATOM 814 C CA . TRP A 1 104 ? 0.338 4.869 8.899 1.00 94.75 104 TRP A CA 1
ATOM 815 C C . TRP A 1 104 ? 0.343 3.783 7.835 1.00 94.75 104 TRP A C 1
ATOM 817 O O . TRP A 1 104 ? -0.510 2.901 7.851 1.00 94.75 104 TRP A O 1
ATOM 827 N N . ASP A 1 105 ? 1.309 3.846 6.930 1.00 93.56 105 ASP A N 1
ATOM 828 C CA . ASP A 1 105 ? 1.539 2.852 5.891 1.00 93.56 105 ASP A CA 1
ATOM 829 C C . ASP A 1 105 ? 3.047 2.671 5.723 1.00 93.56 105 ASP A C 1
ATOM 831 O O . ASP A 1 105 ? 3.786 3.632 5.528 1.00 93.56 105 ASP A O 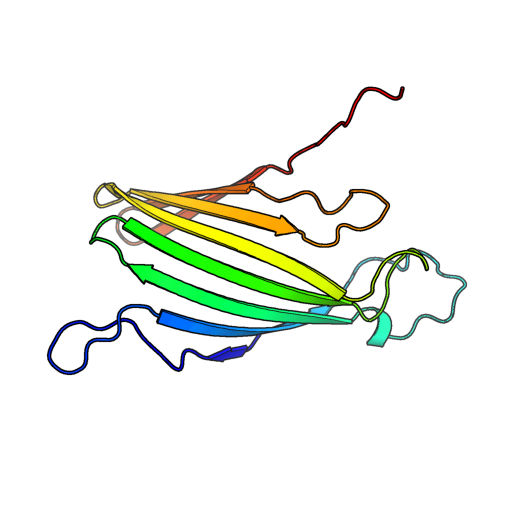1
ATOM 835 N N . TYR A 1 106 ? 3.512 1.435 5.783 1.00 93.00 106 TYR A N 1
ATOM 836 C CA . TYR A 1 106 ? 4.898 1.057 5.569 1.00 93.00 106 TYR A CA 1
ATOM 837 C C . TYR A 1 106 ? 4.960 0.012 4.465 1.00 93.00 106 TYR A C 1
ATOM 839 O O . TYR A 1 106 ? 4.257 -0.992 4.536 1.00 93.00 106 TYR A O 1
ATOM 847 N N . TYR A 1 107 ? 5.799 0.224 3.457 1.00 92.12 107 TYR A N 1
ATOM 848 C CA . TYR A 1 107 ? 6.020 -0.763 2.403 1.00 92.12 107 TYR A CA 1
ATOM 849 C C . TYR A 1 107 ? 7.441 -1.293 2.470 1.00 92.12 107 TYR A C 1
ATOM 851 O O . TYR A 1 107 ? 8.396 -0.524 2.446 1.00 92.12 107 TYR A O 1
ATOM 859 N N . TYR A 1 108 ? 7.569 -2.614 2.499 1.00 90.88 108 TYR A N 1
ATOM 860 C CA . TYR A 1 108 ? 8.843 -3.299 2.355 1.00 90.88 108 TYR A CA 1
ATOM 861 C C . TYR A 1 108 ? 9.000 -3.797 0.917 1.00 90.88 108 TYR A C 1
ATOM 863 O O . TYR A 1 108 ? 8.159 -4.559 0.436 1.00 90.88 108 TYR A O 1
ATOM 871 N N . VAL A 1 109 ? 10.045 -3.356 0.220 1.00 90.31 109 VAL A N 1
ATOM 872 C CA . VAL A 1 109 ? 10.354 -3.756 -1.159 1.00 90.31 109 VAL A CA 1
ATOM 873 C C . VAL A 1 109 ? 11.254 -4.989 -1.126 1.00 90.31 109 VAL A C 1
ATOM 875 O O . VAL A 1 109 ? 12.338 -4.956 -0.552 1.00 90.31 109 VAL A O 1
ATOM 878 N N . LEU A 1 110 ? 10.799 -6.085 -1.736 1.00 87.75 110 LEU A N 1
ATOM 879 C CA . LEU A 1 110 ? 11.488 -7.380 -1.702 1.00 87.75 110 LEU A CA 1
ATOM 880 C C . LEU A 1 110 ? 12.687 -7.428 -2.657 1.00 87.75 110 LEU A C 1
ATOM 882 O O . LEU A 1 110 ? 13.674 -8.100 -2.376 1.00 87.75 110 LEU A O 1
ATOM 886 N N . ASN A 1 111 ? 12.598 -6.726 -3.785 1.00 86.81 111 ASN A N 1
ATOM 887 C CA . ASN A 1 111 ? 13.632 -6.675 -4.815 1.00 86.81 111 ASN A CA 1
ATOM 888 C C . ASN A 1 111 ? 13.927 -5.217 -5.216 1.00 86.81 111 ASN A C 1
ATOM 890 O O . ASN A 1 111 ? 13.492 -4.754 -6.274 1.00 86.81 111 ASN A O 1
ATOM 894 N N . PRO A 1 112 ? 14.624 -4.453 -4.356 1.00 79.69 112 PRO A N 1
ATOM 895 C CA . PRO A 1 112 ? 14.988 -3.080 -4.677 1.00 79.69 112 PRO A CA 1
ATOM 896 C C . PRO A 1 112 ? 15.902 -3.037 -5.909 1.00 79.69 112 PRO A C 1
ATOM 898 O O . PRO A 1 112 ? 16.712 -3.937 -6.129 1.00 79.69 112 PRO A O 1
ATOM 901 N N . PHE A 1 113 ? 15.781 -1.975 -6.710 1.00 77.50 113 PHE A N 1
ATOM 902 C CA . PHE A 1 113 ? 16.718 -1.730 -7.808 1.00 77.50 113 PHE A CA 1
ATOM 903 C C . PHE A 1 113 ? 18.131 -1.485 -7.295 1.00 77.50 113 PHE A C 1
ATOM 905 O O . PHE A 1 113 ? 18.330 -1.020 -6.170 1.00 77.50 113 PHE A O 1
ATOM 912 N N . THR A 1 114 ? 19.100 -1.727 -8.173 1.00 69.12 114 THR A N 1
ATOM 913 C CA . THR A 1 114 ? 20.537 -1.700 -7.866 1.00 69.12 114 THR A CA 1
ATOM 914 C C . THR A 1 114 ? 21.002 -0.342 -7.325 1.00 69.12 114 THR A C 1
ATOM 916 O O . THR A 1 114 ? 21.935 -0.268 -6.531 1.00 69.12 114 THR A O 1
ATOM 919 N N . ASP A 1 115 ? 20.307 0.738 -7.688 1.00 65.69 115 ASP A N 1
ATOM 920 C CA . ASP A 1 115 ? 20.601 2.097 -7.219 1.00 65.69 115 ASP A CA 1
ATOM 921 C C . ASP A 1 115 ? 20.040 2.434 -5.835 1.00 65.69 115 ASP A C 1
ATOM 923 O O . ASP A 1 115 ? 20.140 3.581 -5.400 1.00 65.69 115 ASP A O 1
ATOM 927 N N . ASN A 1 116 ? 19.421 1.474 -5.135 1.00 60.31 116 ASN A N 1
ATOM 928 C CA . ASN A 1 116 ? 18.766 1.677 -3.836 1.00 60.31 116 ASN A CA 1
ATOM 929 C C . ASN A 1 116 ? 17.756 2.845 -3.816 1.00 60.31 116 ASN A C 1
ATOM 931 O O . ASN A 1 116 ? 17.371 3.324 -2.751 1.00 60.31 116 ASN A O 1
ATOM 935 N N . ALA A 1 117 ? 17.289 3.302 -4.983 1.00 56.84 117 ALA A N 1
ATOM 936 C CA . ALA A 1 117 ? 16.397 4.455 -5.099 1.00 56.84 117 ALA A CA 1
ATOM 937 C C . ALA A 1 117 ? 14.974 4.162 -4.581 1.00 56.84 117 ALA A C 1
ATOM 939 O O . ALA A 1 117 ? 14.227 5.081 -4.252 1.00 56.84 117 ALA A O 1
ATOM 940 N N . TYR A 1 118 ? 14.598 2.882 -4.481 1.00 58.66 118 TYR A N 1
ATOM 941 C CA . TYR A 1 118 ? 13.306 2.435 -3.957 1.00 58.66 118 TYR A CA 1
ATOM 942 C C . TYR A 1 118 ? 13.468 1.993 -2.507 1.00 58.66 118 TYR A C 1
ATOM 944 O O . TYR A 1 118 ? 13.579 0.810 -2.202 1.00 58.66 118 TYR A O 1
ATOM 952 N N . GLN A 1 119 ? 13.517 2.979 -1.616 1.00 70.69 119 GLN A N 1
ATOM 953 C CA . GLN A 1 119 ? 13.608 2.756 -0.177 1.00 70.69 119 GLN A CA 1
ATOM 954 C C . GLN A 1 119 ? 12.225 2.543 0.416 1.00 70.69 119 GLN A C 1
ATOM 956 O O . GLN A 1 119 ? 11.316 3.307 0.096 1.00 70.69 119 GLN A O 1
ATOM 961 N N . ASN A 1 120 ? 12.120 1.548 1.300 1.00 82.50 120 ASN A N 1
ATOM 962 C CA . ASN A 1 120 ? 10.939 1.154 2.067 1.00 82.50 120 ASN A CA 1
ATOM 963 C C . ASN A 1 120 ? 10.195 2.379 2.631 1.00 82.50 120 ASN A C 1
ATOM 965 O O . ASN A 1 120 ? 10.601 2.907 3.674 1.00 82.50 120 ASN A O 1
ATOM 969 N N . PRO A 1 121 ? 9.165 2.901 1.936 1.00 83.69 121 PRO A N 1
ATOM 970 C CA . PRO A 1 121 ? 8.582 4.172 2.311 1.00 83.69 121 PRO A CA 1
ATOM 971 C C . PRO A 1 121 ? 7.724 3.983 3.558 1.00 83.69 121 PRO A C 1
ATOM 973 O O . PRO A 1 121 ? 6.913 3.056 3.636 1.00 83.69 121 PRO A O 1
ATOM 976 N N . LEU A 1 122 ? 7.88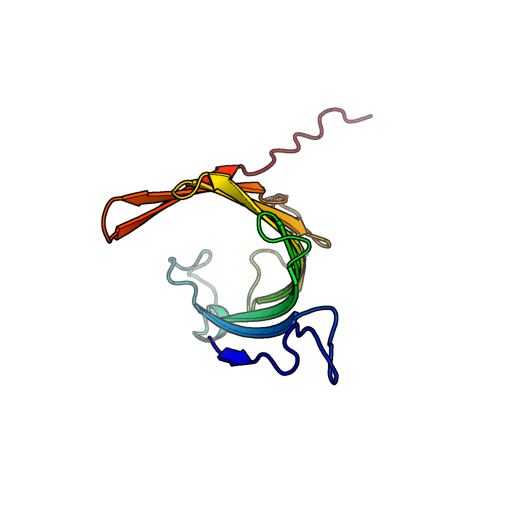8 4.896 4.511 1.00 88.38 122 LEU A N 1
ATOM 977 C CA . LEU A 1 122 ? 7.017 5.034 5.667 1.00 88.38 122 LEU A CA 1
ATOM 978 C C . LEU A 1 122 ? 6.190 6.303 5.492 1.00 88.38 122 LEU A C 1
ATOM 980 O O . LEU A 1 122 ? 6.729 7.405 5.442 1.00 88.38 122 LEU A O 1
ATOM 984 N N . ALA A 1 123 ? 4.878 6.159 5.420 1.00 90.12 123 ALA A N 1
ATOM 985 C CA . ALA A 1 123 ? 3.938 7.259 5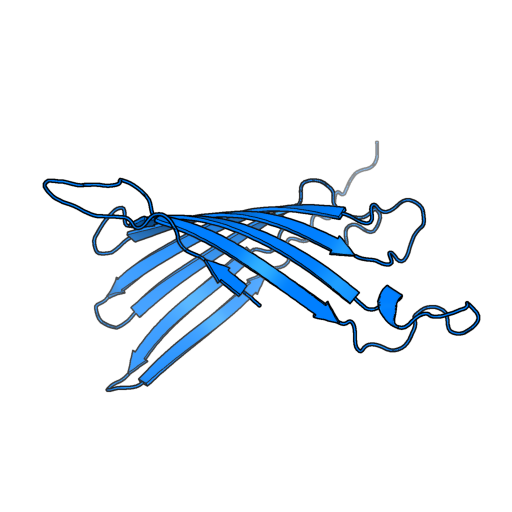.477 1.00 90.12 123 ALA A CA 1
ATOM 986 C C . ALA A 1 123 ? 3.232 7.256 6.830 1.00 90.12 123 ALA A C 1
ATOM 988 O O . ALA A 1 123 ? 2.838 6.208 7.337 1.00 90.12 123 ALA A O 1
ATOM 989 N N . VAL A 1 124 ? 3.050 8.439 7.400 1.00 92.81 124 VAL A N 1
ATOM 990 C CA . VAL A 1 124 ? 2.210 8.666 8.575 1.00 92.81 124 VAL A CA 1
ATOM 991 C C . VAL A 1 124 ? 1.292 9.842 8.294 1.00 92.81 124 VAL A C 1
ATOM 993 O O . VAL A 1 124 ? 1.680 10.779 7.600 1.00 92.81 124 VAL A O 1
ATOM 996 N N . GLY A 1 125 ? 0.075 9.813 8.810 1.00 91.44 125 GLY A N 1
ATOM 997 C CA . GLY A 1 125 ? -0.911 10.839 8.528 1.00 91.44 125 GLY A CA 1
ATOM 998 C C . GLY A 1 125 ? -1.900 11.055 9.656 1.00 91.44 125 GLY A C 1
ATOM 999 O O . GLY A 1 125 ? -2.014 10.258 10.588 1.00 91.44 125 GLY A O 1
ATOM 1000 N N . PHE A 1 126 ? -2.603 12.175 9.567 1.00 90.62 126 PHE A N 1
ATOM 1001 C CA . PHE A 1 126 ? -3.679 12.537 10.469 1.00 90.62 126 PHE A CA 1
ATOM 1002 C C . PHE A 1 126 ? -4.895 12.968 9.652 1.00 90.62 126 PHE A C 1
ATOM 1004 O O . PHE A 1 126 ? -4.846 13.955 8.916 1.00 90.62 126 PHE A O 1
ATOM 1011 N N . ASP A 1 127 ? -5.992 12.238 9.828 1.00 88.12 127 ASP A N 1
ATOM 1012 C CA . ASP A 1 127 ? -7.318 12.632 9.372 1.00 88.12 127 ASP A CA 1
ATOM 1013 C C . ASP A 1 127 ? -7.931 13.534 10.449 1.00 88.12 127 ASP A C 1
ATOM 1015 O O . ASP A 1 127 ? -8.071 13.111 11.603 1.00 88.12 127 ASP A O 1
ATOM 1019 N N . ILE A 1 128 ? -8.301 14.760 10.086 1.00 87.12 128 ILE A N 1
ATOM 1020 C CA . ILE A 1 128 ? -8.920 15.738 10.983 1.00 87.12 128 ILE A CA 1
ATOM 1021 C C . ILE A 1 128 ? -10.287 16.126 10.417 1.00 87.12 128 ILE A C 1
ATOM 1023 O O . ILE A 1 128 ? -10.393 16.647 9.307 1.00 87.12 128 ILE A O 1
ATOM 1027 N N . GLU A 1 129 ? -11.339 15.894 11.198 1.00 85.50 129 GLU A N 1
ATOM 1028 C CA . GLU A 1 129 ? -12.712 16.248 10.836 1.00 85.50 129 GLU A CA 1
ATOM 1029 C C . GLU A 1 129 ? -13.120 17.581 11.481 1.00 85.50 129 GLU A C 1
ATOM 1031 O O . GLU A 1 129 ? -13.235 17.698 12.708 1.00 85.50 129 GLU A O 1
ATOM 1036 N N . THR A 1 130 ? -13.381 18.595 10.656 1.00 82.25 130 THR A N 1
ATOM 1037 C CA . THR A 1 130 ? -13.838 19.924 11.081 1.00 82.25 130 THR A CA 1
ATOM 1038 C C . THR A 1 130 ? -15.228 20.210 10.516 1.00 82.25 130 THR A C 1
ATOM 1040 O O . THR A 1 130 ? -15.395 20.543 9.350 1.00 82.25 130 THR A O 1
ATOM 1043 N N . GLY A 1 131 ? -16.260 20.076 11.358 1.00 64.88 131 GLY A N 1
ATOM 1044 C CA . GLY A 1 131 ? -17.585 20.679 11.128 1.00 64.88 131 GLY A CA 1
ATOM 1045 C C . GLY A 1 131 ? -18.267 20.394 9.780 1.00 64.88 131 GLY A C 1
ATOM 1046 O O . GLY A 1 131 ? -19.044 21.228 9.337 1.00 64.88 131 GLY A O 1
ATOM 1047 N N . GLY A 1 132 ? -17.977 19.260 9.129 1.00 73.62 132 GLY A N 1
ATOM 1048 C CA . GLY A 1 132 ? -18.525 18.882 7.816 1.00 73.62 132 GLY A CA 1
ATOM 1049 C C . GLY A 1 132 ? -17.472 18.623 6.732 1.00 73.62 132 GLY A C 1
ATOM 1050 O O . GLY A 1 132 ? -17.791 18.009 5.717 1.00 73.62 132 GLY A O 1
ATOM 1051 N N . HIS A 1 133 ? -16.216 19.014 6.959 1.00 74.69 133 HIS A N 1
ATOM 1052 C CA . HIS A 1 133 ? -15.090 18.710 6.077 1.00 74.69 133 HIS A CA 1
ATOM 1053 C C . HIS A 1 133 ? -14.124 17.726 6.741 1.00 74.69 133 HIS A C 1
ATOM 1055 O O . HIS A 1 133 ? -13.873 17.795 7.945 1.00 74.69 133 HIS A O 1
ATOM 1061 N N . VAL A 1 134 ? -13.574 16.812 5.942 1.00 74.75 134 VAL A N 1
ATOM 1062 C CA . VAL A 1 134 ? -12.490 15.917 6.360 1.00 74.75 134 VAL A CA 1
ATOM 1063 C C . VAL A 1 134 ? -11.232 16.349 5.628 1.00 74.75 134 VAL A C 1
ATOM 1065 O O . VAL A 1 134 ? -11.170 16.276 4.400 1.00 74.75 134 VAL A O 1
ATOM 1068 N N . SER A 1 135 ? -10.241 16.800 6.386 1.00 81.62 135 SER A N 1
ATOM 1069 C CA . SER A 1 135 ? -8.914 17.131 5.875 1.00 81.62 135 SER A CA 1
ATOM 1070 C C . SER A 1 135 ? -7.951 16.011 6.243 1.00 81.62 135 SER A C 1
ATOM 1072 O O . SER A 1 135 ? -7.972 15.523 7.371 1.00 81.62 135 SER A O 1
ATOM 1074 N N . ASN A 1 136 ? -7.098 15.610 5.305 1.00 72.12 136 ASN A N 1
ATOM 1075 C CA . ASN A 1 136 ? -6.072 14.598 5.538 1.00 72.12 136 ASN A CA 1
ATOM 1076 C C . ASN A 1 136 ? -4.686 15.216 5.333 1.00 72.12 136 ASN A C 1
ATOM 1078 O O . ASN A 1 136 ? -4.408 15.782 4.274 1.00 72.12 136 ASN A O 1
ATOM 1082 N N . CYS A 1 137 ? -3.828 15.097 6.343 1.00 80.06 137 CYS A N 1
ATOM 1083 C CA . CYS A 1 137 ? -2.426 15.495 6.281 1.00 80.06 137 CYS A CA 1
ATOM 1084 C C . CYS A 1 137 ? -1.545 14.245 6.291 1.00 80.06 137 CYS A C 1
ATOM 1086 O O . CYS A 1 137 ? -1.601 13.476 7.245 1.00 80.06 137 CYS A O 1
ATOM 1088 N N . ILE A 1 138 ? -0.699 14.068 5.272 1.00 80.69 138 ILE A N 1
ATOM 1089 C CA . ILE A 1 138 ? 0.180 12.898 5.127 1.00 80.69 138 ILE A CA 1
ATOM 1090 C C . ILE A 1 138 ? 1.635 13.357 5.037 1.00 80.69 138 ILE A C 1
ATOM 1092 O O . ILE A 1 138 ? 1.988 14.177 4.191 1.00 80.69 138 ILE A O 1
ATOM 1096 N N . PHE A 1 139 ? 2.486 12.766 5.864 1.00 83.25 139 PHE A N 1
ATOM 1097 C CA . PHE A 1 139 ? 3.935 12.908 5.843 1.00 83.25 139 PHE A CA 1
ATOM 1098 C C . PHE A 1 139 ? 4.557 11.608 5.346 1.00 83.25 139 PHE A C 1
ATOM 1100 O O . PHE A 1 139 ? 4.173 10.522 5.776 1.00 83.25 139 PHE A O 1
ATOM 1107 N N . LYS A 1 140 ? 5.525 11.712 4.436 1.00 76.75 140 LYS A N 1
ATOM 1108 C CA . LYS A 1 140 ? 6.238 10.559 3.882 1.00 76.75 140 LYS A CA 1
ATOM 1109 C C . LYS A 1 140 ? 7.715 10.670 4.216 1.00 76.75 140 LYS A C 1
ATOM 1111 O O . LYS A 1 140 ? 8.349 11.674 3.907 1.00 76.75 140 LYS A O 1
ATOM 1116 N N . CYS A 1 141 ? 8.242 9.630 4.838 1.00 73.81 141 CYS A N 1
ATOM 1117 C CA . CYS A 1 141 ? 9.652 9.437 5.094 1.00 73.81 141 CYS A CA 1
ATOM 1118 C C . CYS A 1 141 ? 10.176 8.342 4.159 1.00 73.81 141 CYS A C 1
ATOM 1120 O O . CYS A 1 141 ? 9.596 7.259 4.056 1.00 73.81 141 CYS A O 1
ATOM 1122 N N . HIS A 1 142 ? 11.285 8.632 3.487 1.00 65.06 142 HIS A N 1
ATOM 1123 C CA . HIS A 1 142 ? 12.050 7.647 2.735 1.00 65.06 142 HIS A CA 1
ATOM 1124 C C . HIS A 1 142 ? 13.233 7.212 3.604 1.00 65.06 142 HIS A C 1
ATOM 1126 O O . HIS A 1 142 ? 14.047 8.041 4.013 1.00 65.06 142 HIS A O 1
ATOM 1132 N N . GLY A 1 143 ? 13.271 5.927 3.965 1.00 56.41 143 GLY A N 1
ATOM 1133 C CA . GLY A 1 143 ? 14.280 5.386 4.872 1.00 56.41 143 GLY A CA 1
ATOM 1134 C C . GLY A 1 143 ? 15.652 5.300 4.213 1.00 56.41 143 GLY A C 1
ATOM 1135 O O . GLY A 1 143 ? 15.931 4.326 3.521 1.00 56.41 143 GLY A O 1
ATOM 1136 N N . ASN A 1 144 ? 16.515 6.288 4.466 1.00 46.00 144 ASN A N 1
ATOM 1137 C CA . ASN A 1 144 ? 17.871 6.319 3.927 1.00 46.00 144 ASN A CA 1
ATOM 1138 C C . ASN A 1 144 ? 18.785 5.339 4.673 1.00 46.00 144 ASN A C 1
ATOM 1140 O O . ASN A 1 144 ? 19.490 5.722 5.607 1.00 46.00 144 ASN A O 1
ATOM 1144 N N . GLU A 1 145 ? 18.792 4.068 4.268 1.00 44.75 145 GLU A N 1
ATOM 1145 C CA . GLU A 1 145 ? 19.831 3.127 4.691 1.00 44.75 145 GLU A CA 1
ATOM 1146 C C . GLU A 1 145 ? 21.156 3.499 4.008 1.00 44.75 145 GLU A C 1
ATOM 1148 O O . GLU A 1 145 ? 21.572 2.911 3.009 1.00 44.75 145 GLU A O 1
ATOM 1153 N N . ARG A 1 146 ? 21.871 4.479 4.573 1.00 40.88 146 ARG A N 1
ATOM 1154 C CA . ARG A 1 146 ? 23.327 4.527 4.426 1.00 40.88 146 ARG A CA 1
ATOM 1155 C C . ARG A 1 146 ? 23.882 3.306 5.155 1.00 40.88 146 ARG A C 1
ATOM 1157 O O . ARG A 1 146 ? 24.192 3.385 6.342 1.00 40.88 146 ARG A O 1
ATOM 1164 N N . LYS A 1 147 ? 24.025 2.179 4.454 1.00 37.81 147 LYS A N 1
ATOM 1165 C CA . LYS A 1 147 ? 24.952 1.127 4.882 1.00 37.81 147 LYS A CA 1
ATOM 1166 C C . LYS A 1 147 ? 26.365 1.685 4.755 1.00 37.81 147 LYS A C 1
ATOM 1168 O O . LYS A 1 147 ? 26.999 1.611 3.709 1.00 37.81 147 LYS A O 1
ATOM 1173 N N . GLY A 1 148 ? 26.806 2.347 5.818 1.00 33.28 148 GLY A N 1
ATOM 1174 C CA . GLY A 1 148 ? 28.214 2.572 6.063 1.00 33.28 148 GLY A CA 1
ATOM 1175 C C . GLY A 1 148 ? 28.879 1.257 6.459 1.00 33.28 148 GLY A C 1
ATOM 1176 O O . GLY A 1 148 ? 28.269 0.429 7.131 1.00 33.28 148 GLY A O 1
ATOM 1177 N N . ILE A 1 149 ? 30.160 1.180 6.104 1.00 31.91 149 ILE A N 1
ATOM 1178 C CA . ILE A 1 149 ? 31.172 0.201 6.511 1.00 31.91 149 ILE A CA 1
ATOM 1179 C C . ILE A 1 149 ? 31.287 -1.001 5.561 1.00 31.91 149 ILE A C 1
ATOM 1181 O O . ILE A 1 149 ? 30.696 -2.062 5.739 1.00 31.91 149 ILE A O 1
ATOM 1185 N N . TYR A 1 150 ? 32.120 -0.769 4.542 1.00 34.75 150 TYR A N 1
ATOM 1186 C CA . TYR A 1 150 ? 32.985 -1.772 3.933 1.00 34.75 150 TYR A CA 1
ATOM 1187 C C . TYR A 1 150 ? 33.830 -2.453 5.021 1.00 34.75 150 TYR A C 1
ATOM 1189 O O . TYR A 1 150 ? 34.404 -1.758 5.863 1.00 34.75 150 TYR A O 1
ATOM 1197 N N . TYR A 1 151 ? 33.941 -3.776 4.953 1.00 36.69 151 TYR A N 1
ATOM 1198 C CA . TYR A 1 151 ? 35.133 -4.508 5.380 1.00 36.69 151 TYR A CA 1
ATOM 1199 C C . TYR A 1 151 ? 35.693 -5.222 4.156 1.00 36.69 151 TYR A C 1
ATOM 1201 O O . TYR A 1 151 ? 34.863 -5.728 3.364 1.00 36.69 151 TYR A O 1
#

Solvent-accessible surface area (backbone atoms only — not comparable to full-atom values): 8487 Å² total; per-residue (Å²): 116,50,76,50,64,91,40,62,56,42,80,69,100,77,53,32,89,42,24,38,33,42,35,38,38,76,49,70,64,83,70,81,68,93,63,79,86,55,93,81,56,77,66,47,35,35,28,38,38,42,33,44,37,46,32,33,74,78,49,99,44,35,33,43,36,39,32,47,32,40,37,40,33,66,54,64,96,46,94,89,41,68,45,59,39,42,32,41,30,42,32,38,40,38,49,79,50,101,44,35,28,40,35,38,39,38,34,47,56,78,58,56,45,91,80,60,78,60,40,46,38,37,36,40,30,42,41,40,52,57,99,90,48,78,49,76,49,77,47,76,45,70,54,80,80,76,83,75,79,89,129

Mean predicted aligned error: 8.04 Å